Protein AF-X1DWE5-F1 (afdb_monomer_lite)

Secondary structure (DSSP, 8-state):
-HHHHHHHHHTTTTHHHHHHHHHHH--SSS-HHHHHHHHHHHHS---HHHHHHHHHHHHHTTSS------

Foldseek 3Di:
DVLVVVLCVVPVPCCVLLVVQLVVPPPVPDDLVVSQVRSCVPPVDGDSVSSLSVVVVCVVVVVDDDPSDD

Sequence (70 aa):
REKYFELKKENAETFDLIRNLALYWADGKRKLSEIADLVELESGLRNTEFLVKYFNFLSKCKLIKSKIVK

Organism: NCBI:txid412755

pLDDT: mean 85.69, std 12.58, range [33.81, 97.5]

Radius of gyration: 11.43 Å; ch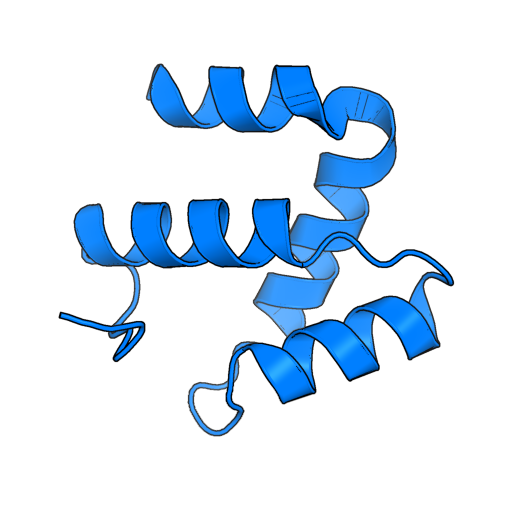ains: 1; bounding box: 24×26×30 Å

Structure (mmCIF, N/CA/C/O backbone):
data_AF-X1DWE5-F1
#
_entry.id   AF-X1DWE5-F1
#
loop_
_atom_site.group_PDB
_atom_site.id
_atom_site.type_symbol
_atom_site.label_atom_id
_atom_site.label_alt_id
_atom_site.label_comp_id
_atom_site.label_asym_id
_atom_site.label_entity_id
_atom_site.label_seq_id
_atom_site.pdbx_PDB_ins_code
_atom_site.Cartn_x
_atom_site.Cartn_y
_atom_site.Cartn_z
_atom_site.occupancy
_atom_site.B_iso_or_equiv
_atom_site.auth_seq_id
_atom_site.auth_comp_id
_atom_site.auth_asym_id
_atom_site.auth_atom_id
_atom_site.pdbx_PDB_model_num
ATOM 1 N N . ARG A 1 1 ? 1.553 16.189 6.398 1.00 61.97 1 ARG A N 1
ATOM 2 C CA . ARG A 1 1 ? 1.958 16.680 5.058 1.00 61.97 1 ARG A CA 1
ATOM 3 C C . ARG A 1 1 ? 3.433 16.367 4.798 1.00 61.97 1 ARG A C 1
ATOM 5 O O . ARG A 1 1 ? 3.706 15.730 3.796 1.00 61.97 1 ARG A O 1
ATOM 12 N N . GLU A 1 2 ? 4.350 16.707 5.707 1.00 76.06 2 GLU A N 1
ATOM 13 C CA . GLU A 1 2 ? 5.795 16.401 5.597 1.00 76.06 2 GLU A CA 1
ATOM 14 C C . GLU A 1 2 ? 6.089 14.910 5.372 1.00 76.06 2 GLU A C 1
ATOM 16 O O . GLU A 1 2 ? 6.727 14.554 4.388 1.00 76.06 2 GLU A O 1
ATOM 21 N N . LYS A 1 3 ? 5.468 14.026 6.161 1.00 77.81 3 LYS A N 1
ATOM 22 C CA . LYS A 1 3 ? 5.612 12.564 6.027 1.00 77.81 3 LYS A CA 1
ATOM 23 C C . LYS A 1 3 ? 5.256 11.984 4.650 1.00 77.81 3 LYS A C 1
ATOM 25 O O . LYS A 1 3 ? 5.758 10.937 4.260 1.00 77.81 3 LYS A O 1
ATOM 30 N N . TYR A 1 4 ? 4.379 12.650 3.900 1.00 74.75 4 TYR A N 1
ATOM 31 C CA . TYR A 1 4 ? 4.047 12.243 2.533 1.00 74.75 4 TYR A CA 1
ATOM 32 C C . TYR A 1 4 ? 5.185 12.575 1.559 1.00 74.75 4 TYR A C 1
ATOM 34 O O . TYR A 1 4 ? 5.502 11.776 0.681 1.00 74.75 4 TYR A O 1
ATOM 42 N N . PHE A 1 5 ? 5.815 13.740 1.732 1.00 78.12 5 PHE A N 1
ATOM 43 C CA . PHE A 1 5 ? 6.958 14.148 0.921 1.00 78.12 5 PHE A CA 1
ATOM 44 C C . PHE A 1 5 ? 8.197 13.298 1.207 1.00 78.12 5 PHE A C 1
ATOM 46 O O . PHE A 1 5 ? 8.923 12.979 0.272 1.00 78.12 5 PHE A O 1
ATOM 53 N N . GLU A 1 6 ? 8.395 12.868 2.454 1.00 81.75 6 GLU A N 1
ATOM 54 C CA . GLU A 1 6 ? 9.443 11.906 2.826 1.00 81.75 6 GLU A CA 1
ATOM 55 C C . GLU A 1 6 ? 9.267 10.573 2.086 1.00 81.75 6 GLU A C 1
ATOM 57 O O . GLU A 1 6 ? 10.169 10.144 1.371 1.00 81.75 6 GLU A O 1
ATOM 62 N N . LEU A 1 7 ? 8.068 9.978 2.153 1.00 77.69 7 LEU A N 1
ATOM 63 C CA . LEU A 1 7 ? 7.762 8.728 1.446 1.00 77.69 7 LEU A CA 1
ATOM 64 C C . LEU A 1 7 ? 7.946 8.848 -0.070 1.00 77.69 7 LEU A C 1
ATOM 66 O O . LEU A 1 7 ? 8.425 7.910 -0.709 1.00 77.69 7 LEU A O 1
ATOM 70 N N . LYS A 1 8 ? 7.571 10.002 -0.640 1.00 79.00 8 LYS A N 1
ATOM 71 C CA . LYS A 1 8 ? 7.776 10.285 -2.062 1.00 79.00 8 LYS A CA 1
ATOM 72 C C . LYS A 1 8 ? 9.259 10.384 -2.403 1.00 79.00 8 LYS A C 1
ATOM 74 O O . LYS A 1 8 ? 9.677 9.813 -3.400 1.00 79.00 8 LYS A O 1
ATOM 79 N N . LYS A 1 9 ? 10.055 11.080 -1.589 1.00 79.88 9 LYS A N 1
ATOM 80 C CA . LYS A 1 9 ? 11.499 11.242 -1.809 1.00 79.88 9 LYS A CA 1
ATOM 81 C C . LYS A 1 9 ? 12.239 9.902 -1.766 1.00 79.88 9 LYS A C 1
ATOM 83 O O . LYS A 1 9 ? 13.100 9.678 -2.606 1.00 79.88 9 LYS A O 1
ATOM 88 N N . GLU A 1 10 ? 11.878 9.015 -0.839 1.00 75.56 10 GLU A N 1
ATOM 89 C CA . GLU A 1 10 ? 12.475 7.675 -0.706 1.00 75.56 10 GLU A CA 1
ATOM 90 C C . GLU A 1 10 ? 12.190 6.750 -1.905 1.00 75.56 10 GLU A C 1
ATOM 92 O O . GLU A 1 10 ? 12.907 5.775 -2.096 1.00 75.56 10 GLU A O 1
ATOM 97 N N . ASN A 1 11 ? 11.159 7.034 -2.713 1.00 73.75 11 ASN A N 1
ATOM 98 C CA . ASN A 1 11 ? 10.671 6.130 -3.765 1.00 73.75 11 ASN A CA 1
ATOM 99 C C . ASN A 1 11 ? 10.402 6.852 -5.099 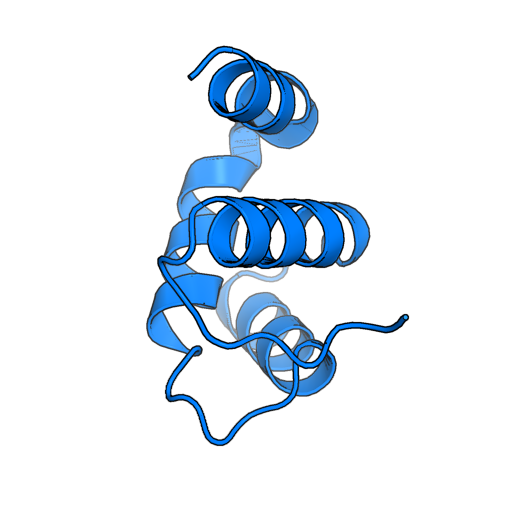1.00 73.75 11 ASN A C 1
ATOM 101 O O . ASN A 1 11 ? 9.560 6.415 -5.875 1.00 73.75 11 ASN A O 1
ATOM 105 N N . ALA A 1 12 ? 11.064 7.984 -5.353 1.00 73.00 12 ALA A N 1
ATOM 106 C CA . ALA A 1 12 ? 10.615 9.005 -6.306 1.00 73.00 12 ALA A CA 1
ATOM 107 C C . ALA A 1 12 ? 10.253 8.502 -7.717 1.00 73.00 12 ALA A C 1
ATOM 109 O O . ALA A 1 12 ? 9.277 8.991 -8.284 1.00 73.00 12 ALA A O 1
ATOM 110 N N . GLU A 1 13 ? 10.988 7.529 -8.262 1.00 75.19 13 GLU A N 1
ATOM 111 C CA . GLU A 1 13 ? 10.761 7.013 -9.621 1.00 75.19 13 GLU A CA 1
ATOM 112 C C . GLU A 1 13 ? 9.536 6.097 -9.729 1.00 75.19 13 GLU A C 1
ATOM 114 O O . GLU A 1 13 ? 8.828 6.115 -10.732 1.00 75.19 13 GLU A O 1
ATOM 119 N N . THR A 1 14 ? 9.249 5.312 -8.690 1.00 78.44 14 THR A N 1
ATOM 120 C CA . THR A 1 14 ? 8.207 4.271 -8.718 1.00 78.44 14 THR A CA 1
ATOM 121 C C . THR A 1 14 ? 7.015 4.590 -7.819 1.00 78.44 14 THR A C 1
ATOM 123 O O . THR A 1 14 ? 5.981 3.923 -7.891 1.00 78.44 14 THR A O 1
ATOM 126 N N . PHE A 1 15 ? 7.123 5.645 -7.005 1.00 81.56 15 PHE A N 1
ATOM 127 C CA . PHE A 1 15 ? 6.141 6.043 -5.999 1.00 81.56 15 PHE A CA 1
ATOM 128 C C . PHE A 1 15 ? 4.756 6.262 -6.593 1.00 81.56 15 PHE A C 1
ATOM 130 O O . PHE A 1 15 ? 3.786 5.710 -6.082 1.00 81.56 15 PHE A O 1
ATOM 137 N N . ASP A 1 16 ? 4.645 7.069 -7.653 1.00 87.06 16 ASP A N 1
ATOM 138 C CA . ASP A 1 16 ? 3.340 7.430 -8.208 1.00 87.06 16 ASP A CA 1
ATOM 139 C C . ASP A 1 16 ? 2.628 6.199 -8.799 1.00 87.06 16 ASP A C 1
ATOM 141 O O . ASP A 1 16 ? 1.436 6.021 -8.550 1.00 87.06 16 ASP A O 1
ATOM 145 N N . LEU A 1 17 ? 3.358 5.308 -9.480 1.00 90.31 17 LEU A N 1
ATOM 146 C CA . LEU A 1 17 ? 2.812 4.072 -10.051 1.00 90.31 17 LEU A CA 1
ATOM 147 C C . LEU A 1 17 ? 2.384 3.074 -8.964 1.00 90.31 17 LEU A C 1
ATOM 149 O O . LEU A 1 17 ? 1.214 2.697 -8.909 1.00 90.31 17 LEU A O 1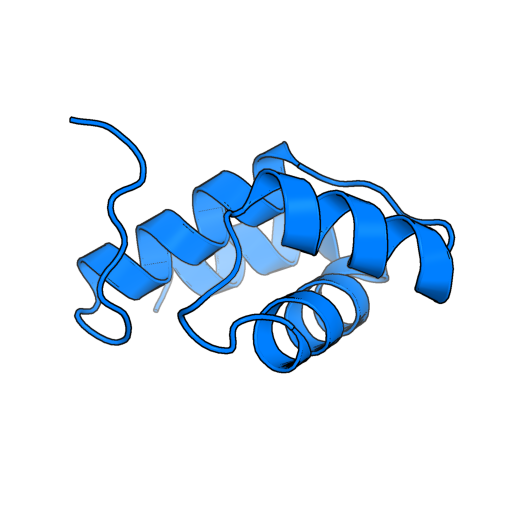
ATOM 153 N N . ILE A 1 18 ? 3.298 2.699 -8.060 1.00 91.88 18 ILE A N 1
ATOM 154 C CA . ILE A 1 18 ? 3.029 1.726 -6.988 1.00 91.88 18 ILE A CA 1
ATOM 155 C C . ILE A 1 18 ? 1.902 2.232 -6.080 1.00 91.88 18 ILE A C 1
ATOM 157 O O . ILE A 1 18 ? 1.013 1.465 -5.715 1.00 91.88 18 ILE A O 1
ATOM 161 N N . ARG A 1 19 ? 1.886 3.530 -5.743 1.00 93.12 19 ARG A N 1
ATOM 162 C CA . ARG A 1 19 ? 0.807 4.142 -4.953 1.00 93.12 19 ARG A CA 1
ATOM 163 C C . ARG A 1 19 ? -0.538 4.034 -5.664 1.00 93.12 19 ARG A C 1
ATOM 165 O O . ARG A 1 19 ? -1.519 3.656 -5.029 1.00 93.12 19 ARG A O 1
ATOM 172 N N . ASN A 1 20 ? -0.599 4.406 -6.942 1.00 94.06 20 ASN A N 1
ATOM 173 C CA . ASN A 1 20 ? -1.855 4.425 -7.689 1.00 94.06 20 ASN A CA 1
ATOM 174 C C . ASN A 1 20 ? -2.440 3.015 -7.820 1.00 94.06 20 ASN A C 1
ATOM 176 O O . ASN A 1 20 ? -3.619 2.828 -7.530 1.00 94.06 20 ASN A O 1
ATOM 180 N N . LEU A 1 21 ? -1.613 2.024 -8.164 1.00 95.50 21 LEU A N 1
ATOM 181 C CA . LEU A 1 21 ? -2.043 0.627 -8.254 1.00 95.50 21 LEU A CA 1
ATOM 182 C C . LEU A 1 21 ? -2.464 0.066 -6.895 1.00 95.50 21 LEU A C 1
ATOM 184 O O . LEU A 1 21 ? -3.496 -0.592 -6.778 1.00 95.50 21 LEU A O 1
ATOM 188 N N . ALA A 1 22 ? -1.712 0.371 -5.838 1.00 94.31 22 ALA A N 1
ATOM 189 C CA . ALA A 1 22 ? -2.055 -0.109 -4.510 1.00 94.31 22 ALA A CA 1
ATOM 190 C C . ALA A 1 22 ? -3.379 0.477 -4.002 1.00 94.31 22 ALA A C 1
ATOM 192 O O . ALA A 1 22 ? -4.157 -0.233 -3.369 1.00 94.31 22 ALA A O 1
ATOM 193 N N . LEU A 1 23 ? -3.656 1.753 -4.291 1.00 93.62 23 LEU A N 1
ATOM 194 C CA . LEU A 1 23 ? -4.947 2.376 -3.997 1.00 93.62 23 LEU A CA 1
ATOM 195 C C . LEU A 1 23 ? -6.081 1.791 -4.839 1.00 93.62 23 LEU A C 1
ATOM 197 O O . LEU A 1 23 ? -7.163 1.568 -4.305 1.00 93.62 23 LEU A O 1
ATOM 201 N N . TYR A 1 24 ? -5.836 1.530 -6.123 1.00 94.62 24 TYR A N 1
ATOM 202 C CA . TYR A 1 24 ? -6.813 0.905 -7.013 1.00 94.62 24 TYR A CA 1
ATOM 203 C C . TYR A 1 24 ? -7.258 -0.468 -6.490 1.00 94.62 24 TYR A C 1
ATOM 205 O O . TYR A 1 24 ? -8.451 -0.758 -6.433 1.00 94.62 24 TYR A O 1
ATOM 213 N N . TRP A 1 25 ? -6.310 -1.279 -6.012 1.00 94.94 25 TRP A N 1
ATOM 214 C CA . TRP A 1 25 ? -6.588 -2.611 -5.474 1.00 94.94 25 TRP A CA 1
ATOM 215 C C . TRP A 1 25 ? -7.076 -2.636 -4.016 1.00 94.94 25 TRP A C 1
ATOM 217 O O . TRP A 1 25 ? -7.503 -3.689 -3.528 1.00 94.94 25 TRP A O 1
ATOM 227 N N . ALA A 1 26 ? -7.066 -1.496 -3.318 1.00 92.69 26 ALA A N 1
ATOM 228 C CA . ALA A 1 26 ? -7.498 -1.359 -1.927 1.00 92.69 26 ALA A CA 1
ATOM 229 C C . ALA A 1 26 ? -9.031 -1.305 -1.770 1.00 92.69 26 ALA A C 1
ATOM 231 O O . ALA A 1 26 ? -9.590 -0.356 -1.222 1.00 92.69 26 ALA A O 1
ATOM 232 N N . ASP A 1 27 ? -9.720 -2.365 -2.188 1.00 89.75 27 ASP A N 1
ATOM 233 C CA . ASP A 1 27 ? -11.187 -2.487 -2.160 1.00 89.75 27 ASP A CA 1
ATOM 234 C C . ASP A 1 27 ? -11.789 -2.807 -0.774 1.00 89.75 27 ASP A C 1
ATOM 236 O O . ASP A 1 27 ? -12.989 -3.056 -0.641 1.00 89.75 27 ASP A O 1
ATOM 240 N N . GLY A 1 28 ? -10.956 -2.847 0.267 1.00 87.81 28 GLY A N 1
ATOM 241 C CA . GLY A 1 28 ? -11.353 -3.186 1.635 1.00 87.81 28 GLY A CA 1
ATOM 242 C C . GLY A 1 28 ? -11.589 -4.678 1.893 1.00 87.81 28 GLY A C 1
ATOM 243 O O . GLY A 1 28 ? -11.890 -5.041 3.031 1.00 87.81 28 GLY A O 1
ATOM 244 N N . LYS A 1 29 ? -11.439 -5.547 0.886 1.00 91.50 29 LYS A N 1
ATOM 245 C CA . LYS A 1 29 ? -11.546 -7.010 1.025 1.00 91.50 29 LYS A CA 1
ATOM 246 C C . LYS A 1 29 ? -10.176 -7.679 1.073 1.00 91.50 29 LYS A C 1
ATOM 248 O O . LYS A 1 29 ? -10.017 -8.679 1.768 1.00 91.50 29 LYS A O 1
ATOM 253 N N . ARG A 1 30 ? -9.198 -7.116 0.360 1.00 91.81 30 ARG A N 1
ATOM 254 C CA . ARG A 1 30 ? -7.837 -7.655 0.256 1.00 91.81 30 ARG A CA 1
ATOM 255 C C . ARG A 1 30 ? -6.944 -7.256 1.427 1.00 91.81 30 ARG A C 1
ATOM 257 O O . ARG A 1 30 ? -6.997 -6.133 1.933 1.00 91.81 30 ARG A O 1
ATOM 264 N N . LYS A 1 31 ? -6.067 -8.174 1.825 1.00 92.56 31 LYS A N 1
ATOM 265 C CA . LYS A 1 31 ? -4.917 -7.901 2.690 1.00 92.56 31 LYS A CA 1
ATOM 266 C C . LYS A 1 31 ? -3.848 -7.143 1.910 1.00 92.56 31 LYS A C 1
ATOM 268 O O . LYS A 1 31 ? -3.754 -7.234 0.689 1.00 92.56 31 LYS A O 1
ATOM 273 N N . LEU A 1 32 ? -2.969 -6.454 2.637 1.00 92.56 32 LEU A N 1
ATOM 274 C CA . LEU A 1 32 ? -1.863 -5.715 2.027 1.00 92.56 32 LEU A CA 1
ATOM 275 C C . LEU A 1 32 ? -0.926 -6.611 1.200 1.00 92.56 32 LEU A C 1
ATOM 277 O O . LEU A 1 32 ? -0.407 -6.159 0.189 1.00 92.56 32 LEU A O 1
ATOM 281 N N . SER A 1 33 ? -0.725 -7.869 1.607 1.00 94.38 33 SER A N 1
ATOM 282 C CA . SER A 1 33 ? 0.076 -8.836 0.846 1.00 94.38 33 SER A CA 1
ATOM 283 C C . SER A 1 33 ? -0.535 -9.131 -0.523 1.00 94.38 33 SER A C 1
ATOM 285 O O . SER A 1 33 ? 0.174 -9.087 -1.516 1.00 94.38 33 SER A O 1
ATOM 287 N N . GLU A 1 34 ? -1.854 -9.329 -0.585 1.00 95.94 34 GLU A N 1
ATOM 288 C CA . GLU A 1 34 ? -2.569 -9.577 -1.843 1.00 95.94 34 GLU A CA 1
ATOM 289 C C . GLU A 1 34 ? -2.516 -8.347 -2.758 1.00 95.94 34 GLU A C 1
ATOM 291 O O . GLU A 1 34 ? -2.350 -8.473 -3.966 1.00 95.94 34 GLU A O 1
ATOM 296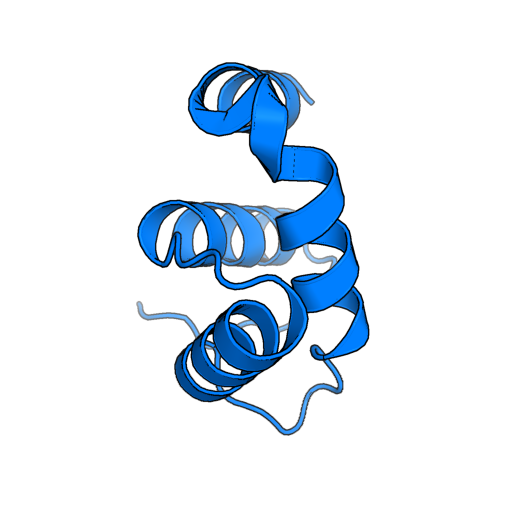 N N . ILE A 1 35 ? -2.610 -7.143 -2.182 1.00 95.44 35 ILE A N 1
ATOM 297 C CA . ILE A 1 35 ? -2.415 -5.893 -2.928 1.00 95.44 35 ILE A CA 1
ATOM 298 C C . ILE A 1 35 ? -0.980 -5.809 -3.465 1.00 95.44 35 ILE A C 1
ATOM 300 O O . ILE A 1 35 ? -0.790 -5.428 -4.614 1.00 95.44 35 ILE A O 1
ATOM 304 N N . ALA A 1 36 ? 0.026 -6.171 -2.665 1.00 95.31 36 ALA A N 1
ATOM 305 C CA . ALA A 1 36 ? 1.422 -6.155 -3.098 1.00 95.31 36 ALA A CA 1
ATOM 306 C C . ALA A 1 36 ? 1.677 -7.127 -4.260 1.00 95.31 36 ALA A C 1
ATOM 308 O O . ALA A 1 36 ? 2.369 -6.758 -5.204 1.00 95.31 36 ALA A O 1
ATOM 309 N N . ASP A 1 37 ? 1.081 -8.321 -4.215 1.00 97.38 37 ASP A N 1
ATOM 310 C CA . ASP A 1 37 ? 1.199 -9.318 -5.282 1.00 97.38 37 ASP A CA 1
ATOM 311 C C . ASP A 1 37 ? 0.534 -8.830 -6.585 1.00 97.38 37 ASP A C 1
ATOM 313 O O . ASP A 1 37 ? 1.090 -9.004 -7.665 1.00 97.38 37 ASP A O 1
ATOM 317 N N . LEU A 1 38 ? -0.619 -8.153 -6.501 1.00 97.25 38 LEU A N 1
ATOM 318 C CA . LEU A 1 38 ? -1.298 -7.566 -7.668 1.00 97.25 38 LEU A CA 1
ATOM 319 C C . LEU A 1 38 ? -0.533 -6.381 -8.266 1.00 97.25 38 LEU A C 1
ATOM 321 O O . LEU A 1 38 ? -0.441 -6.246 -9.483 1.00 97.25 38 LEU A O 1
ATOM 325 N N . VAL A 1 39 ? 0.040 -5.528 -7.415 1.00 95.94 39 VAL A N 1
ATOM 326 C CA . VAL A 1 39 ? 0.884 -4.416 -7.864 1.00 95.94 39 VAL A CA 1
ATOM 327 C C . VAL A 1 39 ? 2.115 -4.941 -8.598 1.00 95.94 39 VAL A C 1
ATOM 329 O O . VAL A 1 39 ? 2.449 -4.422 -9.662 1.00 95.94 39 VAL A O 1
ATOM 332 N N . GLU A 1 40 ? 2.770 -5.973 -8.066 1.00 96.94 40 GLU A N 1
ATOM 333 C CA . GLU A 1 40 ? 3.907 -6.616 -8.727 1.00 96.94 40 GLU A CA 1
ATOM 334 C C . GLU A 1 40 ? 3.495 -7.260 -10.053 1.00 96.94 40 GLU A C 1
ATOM 336 O O . GLU A 1 40 ? 4.185 -7.071 -11.051 1.00 96.94 40 GLU A O 1
ATOM 341 N N . LEU A 1 41 ? 2.348 -7.946 -10.091 1.00 97.50 41 LEU A N 1
ATOM 342 C CA . LEU A 1 41 ? 1.831 -8.568 -11.309 1.00 97.50 41 LEU A CA 1
ATOM 343 C C . LEU A 1 41 ? 1.615 -7.551 -12.442 1.00 97.50 41 LEU A C 1
ATOM 345 O O . LEU A 1 41 ? 1.900 -7.856 -13.596 1.00 97.50 41 LEU A O 1
ATOM 349 N N . GLU A 1 42 ? 1.120 -6.353 -12.128 1.00 96.75 42 GLU A N 1
ATOM 350 C CA . GLU A 1 42 ? 0.828 -5.329 -13.138 1.00 96.75 42 GLU A CA 1
ATOM 351 C C . GLU A 1 42 ? 2.020 -4.450 -13.508 1.00 96.75 42 GLU A C 1
ATOM 353 O O . GLU A 1 42 ? 2.165 -4.055 -14.664 1.00 96.75 42 GLU A O 1
ATOM 358 N N . SER A 1 43 ? 2.849 -4.092 -12.530 1.00 92.56 43 SER A N 1
ATOM 359 C CA . SER A 1 43 ? 3.935 -3.127 -12.738 1.00 92.56 43 SER A CA 1
ATOM 360 C C . SER A 1 43 ? 5.309 -3.767 -12.898 1.00 92.56 43 SER A C 1
ATOM 362 O O . SER A 1 43 ? 6.244 -3.084 -13.306 1.00 92.56 43 SER A O 1
ATOM 364 N N . GLY A 1 44 ? 5.463 -5.045 -12.539 1.00 94.25 44 GLY A N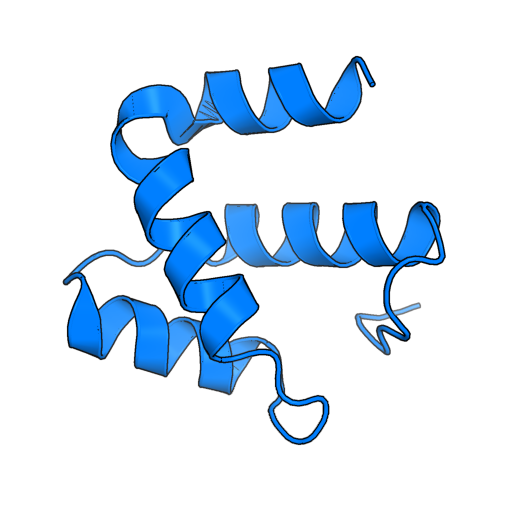 1
ATOM 365 C CA . GLY A 1 44 ? 6.765 -5.695 -12.372 1.00 94.25 44 GLY A CA 1
ATOM 366 C C . GLY A 1 44 ? 7.574 -5.156 -11.185 1.00 94.25 44 GLY A C 1
ATOM 367 O O . GLY A 1 44 ? 8.741 -5.509 -11.030 1.00 94.25 44 GLY A O 1
ATOM 368 N N . LEU A 1 45 ? 6.991 -4.283 -10.356 1.00 91.12 45 LEU A N 1
ATOM 369 C CA . LEU A 1 45 ? 7.667 -3.625 -9.242 1.00 91.12 45 LEU A CA 1
ATOM 370 C C . LEU A 1 45 ? 7.101 -4.106 -7.908 1.00 91.12 45 LEU A C 1
ATOM 372 O O . LEU A 1 45 ? 5.892 -4.067 -7.679 1.00 91.12 45 LEU A O 1
ATOM 376 N N . ARG A 1 46 ? 7.990 -4.459 -6.975 1.00 88.62 46 ARG A N 1
ATOM 377 C CA . ARG A 1 46 ? 7.617 -4.820 -5.605 1.00 88.62 46 ARG A CA 1
ATOM 378 C C . ARG A 1 46 ? 8.332 -3.932 -4.596 1.00 88.62 46 ARG A C 1
ATOM 380 O O . ARG A 1 46 ? 9.552 -3.944 -4.492 1.00 88.62 46 ARG A O 1
ATOM 387 N N . ASN A 1 47 ? 7.559 -3.192 -3.803 1.00 89.19 47 ASN A N 1
ATOM 388 C CA . ASN A 1 47 ? 8.083 -2.419 -2.677 1.00 89.19 47 ASN A CA 1
ATOM 389 C C . ASN A 1 47 ? 7.152 -2.528 -1.463 1.00 89.19 47 ASN A C 1
ATOM 391 O O . ASN A 1 47 ? 6.362 -1.636 -1.148 1.00 89.19 47 ASN A O 1
ATOM 395 N N . THR A 1 48 ? 7.222 -3.675 -0.788 1.00 89.88 48 THR A N 1
ATOM 396 C CA . THR A 1 48 ? 6.357 -3.994 0.355 1.00 89.88 48 THR A CA 1
ATOM 397 C C . THR A 1 48 ? 6.566 -3.028 1.524 1.00 89.88 48 THR A C 1
ATOM 399 O O . THR A 1 48 ? 5.602 -2.675 2.202 1.00 89.88 48 THR A O 1
ATOM 402 N N . GLU A 1 49 ? 7.799 -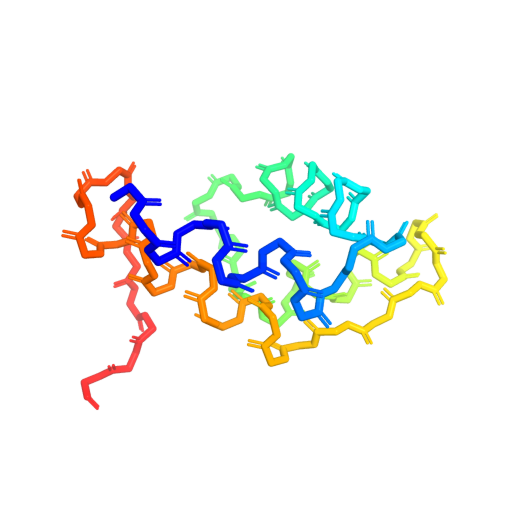2.566 1.757 1.00 89.06 49 GLU A N 1
ATOM 403 C CA . GLU A 1 49 ? 8.101 -1.620 2.837 1.00 89.06 49 GLU A CA 1
ATOM 404 C C . GLU A 1 49 ? 7.380 -0.285 2.616 1.00 89.06 49 GLU A C 1
ATOM 406 O O . GLU A 1 49 ? 6.710 0.218 3.525 1.00 89.06 49 GLU A O 1
ATOM 411 N N . PHE A 1 50 ? 7.445 0.252 1.394 1.00 89.25 50 PHE A N 1
ATOM 412 C CA . PHE A 1 50 ? 6.687 1.436 1.009 1.00 89.25 50 PHE A CA 1
ATOM 413 C C . PHE A 1 50 ? 5.185 1.238 1.236 1.00 89.25 50 PHE A C 1
ATOM 415 O O . PHE A 1 50 ? 4.551 2.079 1.874 1.00 89.25 50 PHE A O 1
ATOM 422 N N . LEU A 1 51 ? 4.619 0.115 0.779 1.00 91.38 51 LEU A N 1
ATOM 423 C CA . LEU A 1 51 ? 3.196 -0.185 0.945 1.00 91.38 51 LEU A CA 1
ATOM 424 C C . LEU A 1 51 ? 2.790 -0.221 2.425 1.00 91.38 51 LEU A C 1
ATOM 426 O O . LEU A 1 51 ? 1.805 0.408 2.813 1.00 91.38 51 LEU A O 1
ATOM 430 N N . VAL A 1 52 ? 3.575 -0.872 3.287 1.00 92.31 52 VAL A N 1
ATOM 431 C CA . VAL A 1 52 ? 3.315 -0.894 4.737 1.00 92.31 52 VAL A CA 1
ATOM 432 C C . VAL A 1 52 ? 3.332 0.521 5.314 1.00 92.31 52 VAL A C 1
ATOM 434 O O . VAL A 1 52 ? 2.383 0.920 5.999 1.00 92.31 52 VAL A O 1
ATOM 437 N N . LYS A 1 53 ? 4.375 1.309 5.021 1.00 90.62 53 LYS A N 1
ATOM 438 C CA . LYS A 1 53 ? 4.488 2.690 5.514 1.00 90.62 53 LYS A CA 1
ATOM 439 C C . LYS A 1 53 ? 3.337 3.566 5.007 1.00 90.62 53 LYS A C 1
ATOM 441 O O . LYS A 1 53 ? 2.777 4.340 5.787 1.00 90.62 53 LYS A O 1
ATOM 446 N N . TYR A 1 54 ? 2.959 3.426 3.738 1.00 91.00 54 TYR A N 1
ATOM 447 C CA . TYR A 1 54 ? 1.914 4.215 3.095 1.00 91.00 54 TYR A CA 1
ATOM 448 C C . TYR A 1 54 ? 0.523 3.906 3.661 1.00 91.00 54 TYR A C 1
ATOM 450 O O . TYR A 1 54 ? -0.173 4.819 4.103 1.00 91.00 54 TYR A O 1
ATOM 458 N N . PHE A 1 55 ? 0.133 2.632 3.759 1.00 91.81 55 PHE A N 1
ATOM 459 C CA . PHE A 1 55 ? -1.165 2.262 4.334 1.00 91.81 55 PHE A CA 1
ATOM 460 C C . PHE A 1 55 ? -1.243 2.559 5.838 1.00 91.81 55 PHE A C 1
ATOM 462 O O . PHE A 1 55 ? -2.299 2.957 6.334 1.00 91.81 55 PHE A O 1
ATOM 469 N N . ASN A 1 56 ? -0.132 2.452 6.574 1.00 90.88 56 ASN A N 1
ATOM 470 C CA . ASN A 1 56 ? -0.076 2.908 7.964 1.00 90.88 56 ASN A CA 1
ATOM 471 C C . ASN A 1 56 ? -0.273 4.432 8.061 1.00 90.88 56 ASN A C 1
ATOM 473 O O . ASN A 1 56 ? -1.044 4.912 8.892 1.00 90.88 56 ASN A O 1
ATOM 477 N N . PHE A 1 57 ? 0.368 5.209 7.182 1.00 90.94 57 PHE A N 1
ATOM 478 C CA . PHE A 1 57 ? 0.153 6.654 7.096 1.00 90.94 57 PHE A CA 1
ATOM 479 C C . PHE A 1 57 ? -1.319 7.000 6.814 1.00 90.94 57 PHE A C 1
ATOM 481 O O . PHE A 1 57 ? -1.901 7.791 7.557 1.00 90.94 57 PHE A O 1
ATOM 488 N N . LEU A 1 58 ? -1.951 6.361 5.824 1.00 90.81 58 LEU A N 1
ATOM 489 C CA . LEU A 1 58 ? -3.373 6.569 5.519 1.00 90.81 58 LEU A CA 1
ATOM 490 C C . LEU A 1 58 ? -4.280 6.223 6.709 1.00 90.81 58 LEU A C 1
ATOM 492 O O . LEU A 1 58 ? -5.225 6.958 7.004 1.00 90.81 58 LEU A O 1
ATOM 496 N N . SER A 1 59 ? -3.969 5.140 7.425 1.00 89.94 59 SER A N 1
ATOM 497 C CA . SER A 1 59 ? -4.698 4.737 8.629 1.00 89.94 59 SER A CA 1
ATOM 498 C C . SER A 1 59 ? -4.559 5.764 9.755 1.00 89.94 59 SER A C 1
ATOM 500 O O . SER A 1 59 ? -5.549 6.125 10.390 1.00 89.94 59 SER A O 1
ATOM 502 N N . LYS A 1 60 ? -3.351 6.298 9.983 1.00 90.69 60 LYS A N 1
ATOM 503 C CA . LYS A 1 60 ? -3.101 7.369 10.967 1.00 90.69 60 LYS A CA 1
ATOM 504 C C . LYS A 1 60 ? -3.834 8.661 10.614 1.00 90.69 60 LYS A C 1
ATOM 506 O O . LYS A 1 60 ? -4.315 9.354 11.505 1.00 90.69 60 LYS A O 1
ATOM 511 N N . CYS A 1 61 ? -3.976 8.952 9.323 1.00 90.56 61 CYS A N 1
ATOM 512 C CA . CYS A 1 61 ? -4.798 10.053 8.824 1.00 90.56 61 CYS A CA 1
ATOM 513 C C . CYS A 1 61 ? -6.309 9.768 8.867 1.00 90.56 61 CYS A C 1
ATOM 515 O O . CYS A 1 61 ? -7.084 10.634 8.474 1.00 90.56 61 CYS A O 1
ATOM 517 N N . LYS A 1 62 ? -6.737 8.589 9.342 1.00 90.00 62 LYS A N 1
ATOM 518 C CA . LYS A 1 62 ? -8.139 8.139 9.381 1.00 90.00 62 LYS A CA 1
ATOM 519 C C . LYS A 1 62 ? -8.816 8.091 8.001 1.00 90.00 62 LYS A C 1
ATOM 521 O O . LYS A 1 62 ? -10.039 8.142 7.923 1.00 90.00 62 LYS A O 1
ATOM 526 N N . LEU A 1 63 ? -8.033 7.972 6.924 1.00 88.38 63 LEU A N 1
ATOM 527 C CA . LEU A 1 63 ? -8.542 7.871 5.549 1.00 88.38 63 LEU A CA 1
ATOM 528 C C . LEU A 1 63 ? -8.970 6.446 5.193 1.00 88.38 63 LEU A C 1
ATOM 530 O O . LEU A 1 63 ? -9.838 6.251 4.350 1.00 88.38 63 LEU A O 1
ATOM 534 N N . ILE A 1 64 ? -8.375 5.451 5.851 1.00 86.88 64 ILE A N 1
ATOM 535 C CA . ILE A 1 64 ? -8.729 4.040 5.702 1.00 86.88 64 ILE A CA 1
ATOM 536 C C . ILE A 1 64 ? -8.814 3.371 7.072 1.00 86.88 64 ILE A C 1
ATOM 538 O O . ILE A 1 64 ? -8.175 3.805 8.033 1.00 86.88 64 ILE A O 1
ATOM 542 N N . LYS A 1 65 ? -9.562 2.268 7.152 1.00 78.19 65 LYS A N 1
ATOM 543 C CA . LYS A 1 65 ? -9.518 1.357 8.300 1.00 78.19 65 LYS A CA 1
ATOM 544 C C . LYS A 1 65 ? -8.500 0.267 8.003 1.00 78.19 65 LYS A C 1
ATOM 546 O O . LYS A 1 65 ? -8.798 -0.676 7.279 1.00 78.19 65 LYS A O 1
ATOM 551 N N . SER A 1 66 ? -7.303 0.400 8.557 1.00 65.06 66 SER A N 1
ATOM 552 C CA . SER A 1 66 ? -6.270 -0.616 8.416 1.00 65.06 66 SER A CA 1
ATOM 553 C C . SER A 1 66 ? -6.138 -1.435 9.697 1.00 65.06 66 SER A C 1
ATOM 555 O O . SER A 1 66 ? -5.971 -0.876 10.777 1.00 65.06 66 SER A O 1
ATOM 557 N N . LYS A 1 67 ? -6.183 -2.768 9.580 1.00 61.41 67 LYS A N 1
ATOM 558 C CA . LYS A 1 67 ? -5.762 -3.700 10.644 1.00 61.41 67 LYS A CA 1
ATOM 559 C C . LYS A 1 67 ? -4.276 -4.066 10.510 1.00 61.41 67 LYS A C 1
ATOM 561 O O . LYS A 1 67 ? -3.884 -5.165 10.893 1.00 61.41 67 LYS A O 1
ATOM 566 N N . ILE A 1 68 ? -3.453 -3.194 9.921 1.00 56.16 68 ILE A N 1
ATOM 567 C CA . ILE A 1 68 ? -2.002 -3.399 9.861 1.00 56.16 68 ILE A CA 1
ATOM 568 C C . ILE A 1 68 ? -1.450 -3.163 11.271 1.00 56.16 68 ILE A C 1
ATOM 570 O O . ILE A 1 68 ? -1.115 -2.040 11.619 1.00 56.16 68 ILE A O 1
ATOM 574 N N . VAL A 1 69 ? -1.463 -4.259 12.038 1.00 37.75 69 VAL A N 1
ATOM 575 C CA . VAL A 1 69 ? -0.653 -4.630 13.209 1.00 37.75 69 VAL A CA 1
ATOM 576 C C . VAL A 1 69 ? -0.566 -3.586 14.339 1.00 37.75 69 VAL A C 1
ATOM 578 O O . VAL A 1 69 ? -0.125 -2.458 14.146 1.00 37.75 69 VAL A O 1
ATOM 581 N N . LYS A 1 70 ? -1.001 -4.005 15.537 1.00 33.81 70 LYS A N 1
ATOM 582 C CA . LYS A 1 70 ? -0.723 -3.324 16.812 1.00 33.81 70 LYS A CA 1
ATOM 583 C C . LYS A 1 70 ? 0.777 -3.204 17.052 1.00 33.81 70 LYS A C 1
ATOM 585 O O . LYS A 1 70 ? 1.463 -4.221 16.820 1.00 33.81 70 LYS A O 1
#